Protein AF-A0A8S3INE4-F1 (afdb_monomer_lite)

Sequence (174 aa):
MYYIFLIFRLGAFLFYRILKVGKDSRFDRMRNNPTRLLITWMIQGIWVLITLLPTLYLNQKQVDKPLTKTDYVGWILWLFGFIFETIADKQKMSFKNNLNNKNAFIETGLWKYSRHPNYFGEMCAWFGLYISSSHMLVGYERFFGVLSPIFVTLLISFLSGIPILERQAMKLFA

InterPro domains:
  IPR010721 Probable O-methyltransferase UstE-like [PF06966] (8-171)
  IPR010721 Probable O-methyltransferase UstE-like [PTHR32251] (8-171)

Foldseek 3Di:
DVVVVVCCVVVVVVVVVCVVVVDDPVCVVPVVPVVSVVVVVVVVVVLVCLLCLLVVLLVPDPDDDDFDPLLVQLVVLLVQLVVQLVVVVVQVVVLVVDPVCVLHQDCDDQCVVDVCRNLVSVLSNSSSSLSNRLVVADDVSNVSSVSNSVVSNCCCVPPPNPPVVVVVSVVSRD

Organism: NCBI:txid392030

pLDDT: mean 88.55, std 8.7, range [49.03, 98.44]

Structure (mmCIF, N/CA/C/O backbone):
data_AF-A0A8S3INE4-F1
#
_entry.id   AF-A0A8S3INE4-F1
#
loop_
_atom_site.group_PDB
_atom_site.id
_atom_site.type_symbol
_atom_site.label_atom_id
_atom_site.label_alt_id
_atom_site.label_comp_id
_atom_site.label_asym_id
_atom_site.label_entity_id
_atom_site.label_seq_id
_atom_site.pdbx_PDB_ins_code
_atom_site.Cartn_x
_atom_site.Cartn_y
_atom_site.Cartn_z
_atom_site.occupancy
_atom_site.B_iso_or_equiv
_atom_site.auth_seq_id
_atom_site.auth_comp_id
_atom_site.auth_asym_id
_atom_site.auth_atom_id
_atom_site.pdbx_PDB_model_num
ATOM 1 N N . MET A 1 1 ? -6.819 14.619 -15.523 1.00 49.03 1 MET A N 1
ATOM 2 C CA . MET A 1 1 ? -8.214 14.927 -15.119 1.00 49.03 1 MET A CA 1
ATOM 3 C C . MET A 1 1 ? -8.733 14.015 -13.998 1.00 49.03 1 MET A C 1
ATOM 5 O O . MET A 1 1 ? -9.211 14.537 -13.002 1.00 49.03 1 MET A O 1
ATOM 9 N N . TYR A 1 2 ? -8.569 12.687 -14.082 1.00 50.28 2 TYR A N 1
ATOM 10 C CA . TYR A 1 2 ? -9.020 11.726 -13.050 1.00 50.28 2 TYR A CA 1
ATOM 11 C C . TYR A 1 2 ? -8.434 11.962 -11.641 1.00 50.28 2 TYR A C 1
ATOM 13 O O . TYR A 1 2 ? -9.161 11.964 -10.650 1.00 50.28 2 TYR A O 1
ATOM 21 N N . TYR A 1 3 ? -7.133 12.255 -11.548 1.00 57.34 3 TYR A N 1
ATOM 22 C CA . TYR A 1 3 ? -6.467 12.520 -10.267 1.00 57.34 3 TYR A CA 1
ATOM 23 C C . TYR A 1 3 ? -7.033 13.737 -9.523 1.00 57.34 3 TYR A C 1
ATOM 25 O O . TYR A 1 3 ? -7.154 13.705 -8.303 1.00 57.34 3 TYR A O 1
ATOM 33 N N . ILE A 1 4 ? -7.448 14.780 -10.248 1.00 72.50 4 ILE A N 1
ATOM 34 C CA . ILE A 1 4 ? -8.008 16.006 -9.659 1.00 72.50 4 ILE A CA 1
ATOM 35 C C . ILE A 1 4 ? -9.347 15.703 -8.986 1.00 72.50 4 ILE A C 1
ATOM 37 O O . ILE A 1 4 ? -9.581 16.122 -7.856 1.00 72.50 4 ILE A O 1
ATOM 41 N N . PHE A 1 5 ? -10.196 14.912 -9.645 1.00 74.00 5 PHE A N 1
ATOM 42 C CA . PHE A 1 5 ? -11.468 14.479 -9.074 1.00 74.00 5 PHE A CA 1
ATOM 43 C C . PHE A 1 5 ? -11.268 13.621 -7.817 1.00 74.00 5 PHE A C 1
ATOM 45 O O . PHE A 1 5 ? -11.939 13.840 -6.807 1.00 74.00 5 PHE A O 1
ATOM 52 N N . LEU A 1 6 ? -10.314 12.682 -7.841 1.00 69.25 6 LEU A N 1
ATOM 53 C CA . LEU A 1 6 ? -10.033 11.809 -6.700 1.00 69.25 6 LEU A CA 1
ATOM 54 C C . LEU A 1 6 ? -9.529 12.601 -5.480 1.00 69.25 6 LEU A C 1
ATOM 56 O O . LEU A 1 6 ? -10.005 12.380 -4.363 1.00 69.25 6 LEU A O 1
ATOM 60 N N . ILE A 1 7 ? -8.612 13.549 -5.713 1.00 82.81 7 ILE A N 1
ATOM 61 C CA . ILE A 1 7 ? -8.071 14.452 -4.689 1.00 82.81 7 ILE A CA 1
ATOM 62 C C . ILE A 1 7 ? -9.186 15.325 -4.118 1.00 82.81 7 ILE A C 1
ATOM 64 O O . ILE A 1 7 ? -9.325 15.415 -2.900 1.00 82.81 7 ILE A O 1
ATOM 68 N N . PHE A 1 8 ? -10.014 15.922 -4.978 1.00 86.94 8 PHE A N 1
ATOM 69 C CA . PHE A 1 8 ? -11.092 16.802 -4.538 1.00 86.94 8 PHE A CA 1
ATOM 70 C C . PHE A 1 8 ? -12.138 16.048 -3.714 1.00 86.94 8 PHE A C 1
ATOM 72 O O . PHE A 1 8 ? -12.506 16.492 -2.629 1.00 86.94 8 PHE A O 1
ATOM 79 N N . ARG A 1 9 ? -12.561 14.862 -4.169 1.00 87.38 9 ARG A N 1
ATOM 80 C CA . ARG A 1 9 ? -13.509 14.005 -3.443 1.00 87.38 9 ARG A CA 1
ATOM 81 C C . ARG A 1 9 ? -12.981 13.627 -2.058 1.00 87.38 9 ARG A C 1
ATOM 83 O O . ARG A 1 9 ? -13.709 13.739 -1.072 1.00 87.38 9 ARG A O 1
ATOM 90 N N . LEU A 1 10 ? -11.729 13.165 -1.976 1.00 76.44 10 LEU A N 1
ATOM 91 C CA . LEU A 1 10 ? -11.130 12.744 -0.709 1.00 76.44 10 LEU A CA 1
ATOM 92 C C . LEU A 1 10 ? -10.900 13.941 0.225 1.00 76.44 10 LEU A C 1
ATOM 94 O O . LEU A 1 10 ? -11.233 13.863 1.407 1.00 76.44 10 LEU A O 1
ATOM 98 N N . GLY A 1 11 ? -10.394 15.054 -0.308 1.00 84.31 11 GLY A N 1
ATOM 99 C CA . GLY A 1 11 ? -10.176 16.294 0.435 1.00 84.31 11 GLY A CA 1
ATOM 100 C C . GLY A 1 11 ? -11.474 16.861 1.008 1.00 84.31 11 GLY A C 1
ATOM 101 O O . GLY A 1 11 ? -11.546 17.124 2.208 1.00 84.31 11 GLY A O 1
ATOM 102 N N . ALA A 1 12 ? -12.527 16.958 0.191 1.00 87.00 12 ALA A N 1
ATOM 103 C CA . ALA A 1 12 ? -13.842 17.430 0.622 1.00 87.00 12 ALA A CA 1
ATOM 104 C C . ALA A 1 12 ? -14.449 16.531 1.711 1.00 87.00 12 ALA A C 1
ATOM 106 O O . ALA A 1 12 ? -14.974 17.031 2.706 1.00 87.00 12 ALA A O 1
ATOM 107 N N . PHE A 1 13 ? -14.328 15.205 1.575 1.00 80.06 13 PHE A N 1
ATOM 108 C CA . PHE A 1 13 ? -14.804 14.260 2.588 1.00 80.06 13 PHE A CA 1
ATOM 109 C C . PHE A 1 13 ? -14.058 14.398 3.923 1.00 80.06 13 PHE A C 1
ATOM 111 O O . PHE A 1 13 ? -14.685 14.443 4.985 1.00 80.06 13 PHE A O 1
ATOM 118 N N . LEU A 1 14 ? -12.724 14.482 3.890 1.00 80.31 14 LEU A N 1
ATOM 119 C CA . LEU A 1 14 ? -11.912 14.649 5.099 1.00 80.31 14 LEU A CA 1
ATOM 120 C C . LEU A 1 14 ? -12.210 15.980 5.791 1.00 80.31 14 LEU A C 1
ATOM 122 O O . LEU A 1 14 ? -12.339 16.012 7.017 1.00 80.31 14 LEU A O 1
ATOM 126 N N . PHE A 1 15 ? -12.383 17.046 5.010 1.00 85.00 15 PHE A N 1
ATOM 127 C CA . PHE A 1 15 ? -12.766 18.358 5.513 1.00 85.00 15 PHE A CA 1
ATOM 128 C C . PHE A 1 15 ? -14.151 18.333 6.172 1.00 85.00 15 PHE A C 1
ATOM 130 O O . PHE A 1 15 ? -14.287 18.724 7.331 1.00 85.00 15 PHE A O 1
ATOM 137 N N . TYR A 1 16 ? -15.158 17.768 5.498 1.00 85.62 16 TYR A N 1
ATOM 138 C CA . TYR A 1 16 ? -16.501 17.587 6.058 1.00 85.62 16 TYR A CA 1
ATOM 139 C C . TYR A 1 16 ? -16.480 16.804 7.380 1.00 85.62 16 TYR A C 1
ATOM 141 O O . TYR A 1 16 ? -17.125 17.187 8.357 1.00 85.62 16 TYR A O 1
ATOM 149 N N . ARG A 1 17 ? -15.695 15.722 7.450 1.00 81.50 17 ARG A N 1
ATOM 150 C CA . ARG A 1 17 ? -15.552 14.922 8.672 1.00 81.50 17 ARG A CA 1
ATOM 151 C C . ARG A 1 17 ? -14.942 15.730 9.815 1.00 81.50 17 ARG A C 1
ATOM 153 O O . ARG A 1 17 ? -15.389 15.583 10.948 1.00 81.50 17 ARG A O 1
ATOM 160 N N . ILE A 1 18 ? -13.945 16.568 9.539 1.00 83.62 18 ILE A N 1
ATOM 161 C CA . ILE A 1 18 ? -13.332 17.442 10.548 1.00 83.62 18 ILE A CA 1
ATOM 162 C C . ILE A 1 18 ? -14.348 18.460 11.069 1.00 83.62 18 ILE A C 1
ATOM 164 O O . ILE A 1 18 ? -14.424 18.648 12.280 1.00 83.62 18 ILE A O 1
ATOM 168 N N . LEU A 1 19 ? -15.185 19.032 10.197 1.00 84.81 19 LEU A N 1
ATOM 169 C CA . LEU A 1 19 ? -16.268 19.926 10.620 1.00 84.81 19 LEU A CA 1
ATOM 170 C C . LEU A 1 19 ? -17.291 19.221 11.528 1.00 84.81 19 LEU A C 1
ATOM 172 O O . LEU A 1 19 ? -17.757 19.815 12.493 1.00 84.81 19 LEU A O 1
ATOM 176 N N . LYS A 1 20 ? -17.618 17.949 11.259 1.00 82.38 20 LYS A N 1
ATOM 177 C CA . LYS A 1 20 ? -18.572 17.163 12.066 1.00 82.38 20 LYS A CA 1
ATOM 178 C C . LYS A 1 20 ? -18.004 16.633 13.385 1.00 82.38 20 LYS A C 1
ATOM 180 O O . LYS A 1 20 ? -18.713 16.613 14.383 1.00 82.38 20 LYS A O 1
ATOM 185 N N . VAL A 1 21 ? -16.772 16.127 13.376 1.00 77.19 21 VAL A N 1
ATOM 186 C CA . VAL A 1 21 ? -16.143 15.452 14.531 1.00 77.19 21 VAL A CA 1
ATOM 187 C C . VAL A 1 21 ? -15.372 16.451 15.407 1.00 77.19 21 VAL A C 1
ATOM 189 O O . VAL A 1 21 ? -15.075 16.168 16.565 1.00 77.19 21 VAL A O 1
ATOM 192 N N . GLY A 1 22 ? -15.051 17.634 14.876 1.00 75.25 22 GLY A N 1
ATOM 193 C CA . GLY A 1 22 ? -14.403 18.746 15.578 1.00 75.25 22 GLY A CA 1
ATOM 194 C C . GLY A 1 22 ? -12.900 18.567 15.806 1.00 75.25 22 GLY A C 1
ATOM 195 O O . GLY A 1 22 ? -12.141 19.534 15.729 1.00 75.25 22 GLY A O 1
ATOM 196 N N . LYS A 1 23 ? -12.435 17.337 16.054 1.00 71.94 23 LYS A N 1
ATOM 197 C CA . LYS A 1 23 ? -11.009 17.028 16.218 1.00 71.94 23 LYS A CA 1
ATOM 198 C C . LYS A 1 23 ? -10.630 15.645 15.705 1.00 71.94 23 LYS A C 1
ATOM 200 O O . LYS A 1 23 ? -11.432 14.717 15.701 1.00 71.94 23 LYS A O 1
ATOM 205 N N . ASP A 1 24 ? -9.366 15.502 15.324 1.00 71.25 24 ASP A N 1
ATOM 206 C CA . ASP A 1 24 ? -8.748 14.209 15.053 1.00 71.25 24 ASP A CA 1
ATOM 207 C C . ASP A 1 24 ? -7.829 13.856 16.227 1.00 71.25 24 ASP A C 1
ATOM 209 O O . ASP A 1 24 ? -6.774 14.465 16.417 1.00 71.25 24 ASP A O 1
ATOM 213 N N . SER A 1 25 ? -8.248 12.869 17.023 1.00 73.12 25 SER A N 1
ATOM 214 C CA . SER A 1 25 ? -7.577 12.471 18.266 1.00 73.12 25 SER A CA 1
ATOM 215 C C . SER A 1 25 ? -6.125 12.024 18.071 1.00 73.12 25 SER A C 1
ATOM 217 O O . SER A 1 25 ? -5.345 12.023 19.024 1.00 73.12 25 SER A O 1
ATOM 219 N N . ARG A 1 26 ? -5.720 11.692 16.838 1.00 72.62 26 ARG A N 1
ATOM 220 C CA . ARG A 1 26 ? -4.3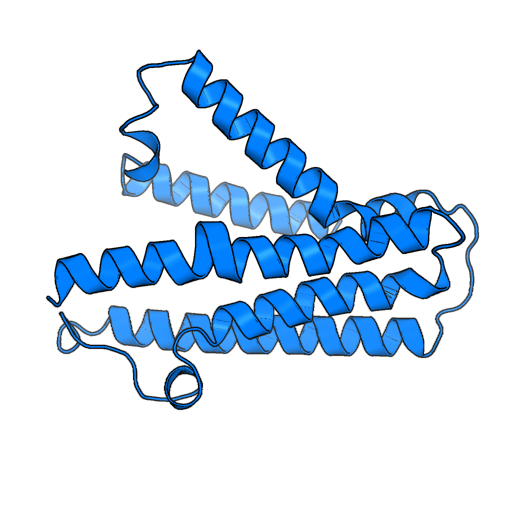31 11.354 16.493 1.00 72.62 26 ARG A CA 1
ATOM 221 C C . ARG A 1 26 ? -3.390 12.550 16.646 1.00 72.62 26 ARG A C 1
ATOM 223 O O . ARG A 1 26 ? -2.221 12.362 16.975 1.00 72.62 26 ARG A O 1
ATOM 230 N N . PHE A 1 27 ? -3.896 13.768 16.450 1.00 75.81 27 PHE A N 1
ATOM 231 C CA . PHE A 1 27 ? -3.112 15.001 16.545 1.00 75.81 27 PHE A CA 1
ATOM 232 C C . PHE A 1 27 ? -3.184 15.665 17.924 1.00 75.81 27 PHE A C 1
ATOM 234 O O . PHE A 1 27 ? -2.396 16.574 18.180 1.00 75.81 27 PHE A O 1
ATOM 241 N N . ASP A 1 28 ? -4.041 15.190 18.838 1.00 77.31 28 ASP A N 1
ATOM 242 C CA . ASP A 1 28 ? -4.228 15.789 20.172 1.00 77.31 28 ASP A CA 1
ATOM 243 C C . ASP A 1 28 ? -2.900 15.920 20.949 1.00 77.31 28 ASP A C 1
ATOM 245 O O . ASP A 1 28 ? -2.688 16.896 21.660 1.00 77.31 28 ASP A O 1
ATOM 249 N N . ARG A 1 29 ? -1.953 14.988 20.757 1.00 73.62 29 ARG A N 1
ATOM 250 C CA . ARG A 1 29 ? -0.631 15.004 21.422 1.00 73.62 29 ARG A CA 1
ATOM 251 C C . ARG A 1 29 ? 0.432 15.862 20.726 1.00 73.62 29 ARG A C 1
ATOM 253 O O . ARG A 1 29 ? 1.518 16.039 21.273 1.00 73.62 29 ARG A O 1
ATOM 260 N N . MET A 1 30 ? 0.171 16.328 19.505 1.00 78.12 30 MET A N 1
ATOM 261 C CA . MET A 1 30 ? 1.153 17.026 18.658 1.00 78.12 30 MET A CA 1
ATOM 262 C C . MET A 1 30 ? 0.728 18.454 18.307 1.00 78.12 30 MET A C 1
ATOM 264 O O . MET A 1 30 ? 1.565 19.245 17.891 1.00 78.12 30 MET A O 1
ATOM 268 N N . ARG A 1 31 ? -0.549 18.803 18.513 1.00 74.56 31 ARG A N 1
ATOM 269 C CA . ARG A 1 31 ? -1.141 20.088 18.119 1.00 74.56 31 ARG A CA 1
ATOM 270 C C . ARG A 1 31 ? -0.456 21.304 18.739 1.00 74.56 31 ARG A C 1
ATOM 272 O O . ARG A 1 31 ? -0.296 22.313 18.066 1.00 74.56 31 ARG A O 1
ATOM 279 N N . ASN A 1 32 ? -0.032 21.191 19.996 1.00 82.69 32 ASN A N 1
ATOM 280 C CA . ASN A 1 32 ? 0.573 22.301 20.737 1.00 82.69 32 ASN A CA 1
ATOM 281 C C . ASN A 1 32 ? 2.069 22.477 20.438 1.00 82.69 32 ASN A C 1
ATOM 283 O O . ASN A 1 32 ? 2.690 23.391 20.969 1.00 82.69 32 ASN A O 1
ATOM 287 N N . ASN A 1 33 ? 2.664 21.599 19.623 1.00 85.69 33 ASN A N 1
ATOM 288 C CA . ASN A 1 33 ? 4.077 21.662 19.283 1.00 85.69 33 ASN A CA 1
ATOM 289 C C . ASN A 1 33 ? 4.250 21.755 17.753 1.00 85.69 33 ASN A C 1
ATOM 291 O O . ASN A 1 33 ? 4.192 20.726 17.067 1.00 85.69 33 ASN A O 1
ATOM 295 N N . PRO A 1 34 ? 4.483 22.964 17.205 1.00 86.44 34 PRO A N 1
ATOM 296 C CA . PRO A 1 34 ? 4.563 23.171 15.762 1.00 86.44 34 PRO A CA 1
ATOM 297 C C . PRO A 1 34 ? 5.724 22.405 15.118 1.00 86.44 34 PRO A C 1
ATOM 299 O O . PRO A 1 34 ? 5.581 21.944 13.988 1.00 86.44 34 PRO A O 1
ATOM 302 N N . THR A 1 35 ? 6.841 22.190 15.824 1.00 87.50 35 THR A N 1
ATOM 303 C CA . THR A 1 35 ? 7.978 21.436 15.270 1.00 87.50 35 THR A CA 1
ATOM 304 C C . THR A 1 35 ? 7.641 19.956 15.135 1.00 87.50 35 THR A C 1
ATOM 306 O O . THR A 1 35 ? 7.885 19.359 14.091 1.00 87.50 35 THR A O 1
ATOM 309 N N . ARG A 1 36 ? 6.991 19.363 16.143 1.00 85.31 36 ARG A N 1
ATOM 310 C CA . ARG A 1 36 ? 6.537 17.964 16.086 1.00 85.31 36 ARG A CA 1
ATOM 311 C C . ARG A 1 36 ? 5.491 17.748 14.995 1.00 85.31 36 ARG A C 1
ATOM 313 O O . ARG A 1 36 ? 5.513 16.721 14.313 1.00 85.31 36 ARG A O 1
ATOM 320 N N . LEU A 1 37 ? 4.593 18.717 14.824 1.00 87.25 37 LEU A N 1
ATOM 321 C CA . LEU A 1 37 ? 3.620 18.710 13.740 1.00 87.25 37 LEU A CA 1
ATOM 322 C C . LEU A 1 37 ? 4.335 18.742 12.382 1.00 87.25 37 LEU A C 1
ATOM 324 O O . LEU A 1 37 ? 4.087 17.872 11.552 1.00 87.25 37 LEU A O 1
ATOM 328 N N . LEU A 1 38 ? 5.269 19.678 12.189 1.00 88.62 38 LEU A N 1
ATOM 329 C CA . LEU A 1 38 ? 6.043 19.812 10.955 1.00 88.62 38 LEU A CA 1
ATOM 330 C C . LEU A 1 38 ? 6.836 18.540 10.630 1.00 88.62 38 LEU A C 1
ATOM 332 O O . LEU A 1 38 ? 6.735 18.039 9.516 1.00 88.62 38 LEU A O 1
ATOM 336 N N . ILE A 1 39 ? 7.544 17.958 11.602 1.00 89.12 39 ILE A N 1
ATOM 337 C CA . ILE A 1 39 ? 8.285 16.698 11.417 1.00 89.12 39 ILE A CA 1
ATOM 338 C C . ILE A 1 39 ? 7.346 15.575 10.960 1.00 89.12 39 ILE A C 1
ATOM 340 O O . ILE A 1 39 ? 7.674 14.833 10.038 1.00 89.12 39 ILE A O 1
ATOM 344 N N . THR A 1 40 ? 6.157 15.469 11.560 1.00 87.25 40 THR A N 1
ATOM 345 C CA . THR A 1 40 ? 5.167 14.449 11.180 1.00 87.25 40 THR A CA 1
ATOM 346 C C . THR A 1 40 ? 4.744 14.607 9.720 1.00 87.25 40 THR A C 1
ATOM 348 O O . THR A 1 40 ? 4.707 13.623 8.984 1.00 87.25 40 THR A O 1
ATOM 351 N N . TRP A 1 41 ? 4.473 15.836 9.278 1.00 86.62 41 TRP A N 1
ATOM 352 C CA . TRP A 1 41 ? 4.119 16.115 7.885 1.00 86.62 41 TRP A CA 1
ATOM 353 C C . TRP A 1 41 ? 5.276 15.871 6.920 1.00 86.62 41 TRP A C 1
ATOM 355 O O . TRP A 1 41 ? 5.047 15.317 5.850 1.00 86.62 41 TRP A O 1
ATOM 365 N N . MET A 1 42 ? 6.511 16.204 7.302 1.00 92.12 42 MET A N 1
ATOM 366 C CA . MET A 1 42 ? 7.693 15.913 6.484 1.00 92.12 42 MET A CA 1
ATOM 367 C C . MET A 1 42 ? 7.886 14.404 6.300 1.00 92.12 42 MET A C 1
ATOM 369 O O . MET A 1 42 ?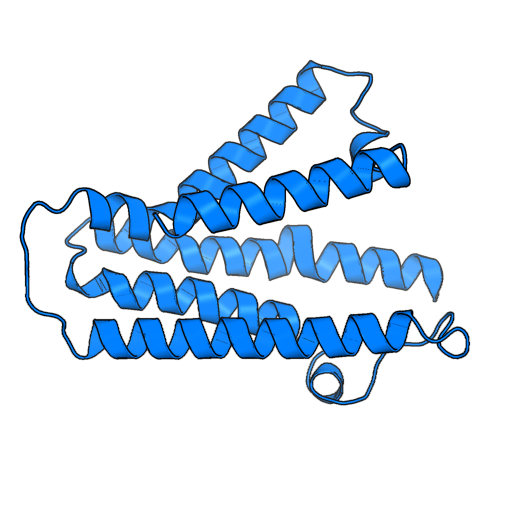 8.118 13.950 5.183 1.00 92.12 42 MET A O 1
ATOM 373 N N . ILE A 1 43 ? 7.703 13.610 7.360 1.00 90.12 43 ILE A N 1
ATOM 374 C CA . ILE A 1 43 ? 7.750 12.142 7.278 1.00 90.12 43 ILE A CA 1
ATOM 375 C C . ILE A 1 43 ? 6.646 11.609 6.354 1.00 90.12 43 ILE A C 1
ATOM 377 O O . ILE A 1 43 ? 6.911 10.745 5.521 1.00 90.12 43 ILE A O 1
ATOM 381 N N . GLN A 1 44 ? 5.421 12.133 6.462 1.00 88.38 44 GLN A N 1
ATOM 382 C CA . GLN A 1 44 ? 4.318 11.764 5.564 1.00 88.38 44 GLN A CA 1
ATOM 383 C C . GLN A 1 44 ? 4.601 12.168 4.107 1.00 88.38 44 GLN A C 1
ATOM 385 O O . GLN A 1 44 ? 4.300 11.409 3.192 1.00 88.38 44 GLN A O 1
ATOM 390 N N . GLY A 1 45 ? 5.230 13.322 3.875 1.00 90.81 45 GLY A N 1
ATOM 391 C CA . GLY A 1 45 ? 5.654 13.755 2.544 1.00 90.81 45 GLY A CA 1
ATOM 392 C C . GLY A 1 45 ? 6.695 12.818 1.930 1.00 90.81 45 GLY A C 1
ATOM 393 O O . GLY A 1 45 ? 6.547 12.406 0.781 1.00 90.81 45 GLY A O 1
ATOM 394 N N . ILE A 1 46 ? 7.704 12.417 2.712 1.00 91.19 46 ILE A N 1
ATOM 395 C CA . ILE A 1 46 ? 8.721 11.441 2.289 1.00 91.19 46 ILE A CA 1
ATOM 396 C C . ILE A 1 46 ? 8.077 10.085 1.988 1.00 91.19 46 ILE A C 1
ATOM 398 O O . ILE A 1 46 ? 8.392 9.475 0.969 1.00 91.19 46 ILE A O 1
ATOM 402 N N . TRP A 1 47 ? 7.145 9.631 2.831 1.00 90.81 47 TRP A N 1
ATOM 403 C CA . TRP A 1 47 ? 6.378 8.412 2.575 1.00 90.81 47 TRP A CA 1
ATOM 404 C C . TRP A 1 47 ? 5.699 8.491 1.209 1.00 90.81 47 TRP A C 1
ATOM 406 O O . TRP A 1 47 ? 5.925 7.625 0.364 1.00 90.81 47 TRP A O 1
ATOM 416 N N . VAL A 1 48 ? 4.885 9.525 0.979 1.00 90.56 48 VAL A N 1
ATOM 417 C CA . VAL A 1 48 ? 4.140 9.687 -0.276 1.00 90.56 48 VAL A CA 1
ATOM 418 C C . VAL A 1 48 ? 5.092 9.711 -1.473 1.00 90.56 48 VAL A C 1
ATOM 420 O O . VAL A 1 48 ? 4.838 9.029 -2.465 1.00 90.56 48 VAL A O 1
ATOM 423 N N . LEU A 1 49 ? 6.226 10.407 -1.360 1.00 91.56 49 LEU A N 1
ATOM 424 C CA . LEU A 1 49 ? 7.247 10.448 -2.405 1.00 91.56 49 LEU A CA 1
ATOM 425 C C . LEU A 1 49 ? 7.756 9.046 -2.767 1.00 91.56 49 LEU A C 1
ATOM 427 O O . LEU A 1 49 ? 7.752 8.696 -3.945 1.00 91.56 49 LEU A O 1
ATOM 431 N N . ILE A 1 50 ? 8.133 8.236 -1.770 1.00 91.94 50 ILE A N 1
ATOM 432 C CA . ILE A 1 50 ? 8.620 6.863 -1.984 1.00 91.94 50 ILE A CA 1
ATOM 433 C C . ILE A 1 50 ? 7.543 6.013 -2.663 1.00 91.94 50 ILE A C 1
ATOM 435 O O . ILE A 1 50 ? 7.826 5.292 -3.618 1.00 91.94 50 ILE A O 1
ATOM 439 N N . THR A 1 51 ? 6.289 6.127 -2.221 1.00 91.75 51 THR A N 1
ATOM 440 C CA . THR A 1 51 ? 5.187 5.348 -2.807 1.00 91.75 51 THR A CA 1
ATOM 441 C C . THR A 1 51 ? 4.872 5.736 -4.251 1.00 91.75 51 THR A C 1
ATOM 443 O O . THR A 1 51 ? 4.469 4.886 -5.044 1.00 91.75 51 THR A O 1
ATOM 446 N N . LEU A 1 52 ? 5.105 6.996 -4.626 1.00 91.75 52 LEU A N 1
ATOM 447 C CA . LEU A 1 52 ? 4.833 7.506 -5.969 1.00 91.75 52 LEU A CA 1
ATOM 448 C C . LEU A 1 52 ? 5.984 7.301 -6.962 1.00 91.75 52 LEU A C 1
ATOM 450 O O . LEU A 1 52 ? 5.774 7.546 -8.149 1.00 91.75 52 LEU A O 1
ATOM 454 N N . LEU A 1 53 ? 7.163 6.839 -6.527 1.00 92.38 53 LEU A N 1
ATOM 455 C CA . LEU A 1 53 ? 8.344 6.645 -7.383 1.00 92.38 53 LEU A CA 1
ATOM 456 C C . LEU A 1 53 ? 8.060 5.978 -8.743 1.00 92.38 53 LEU A C 1
ATOM 458 O O . LEU A 1 53 ? 8.430 6.579 -9.754 1.00 92.38 53 LEU A O 1
ATOM 462 N N . PRO A 1 54 ? 7.396 4.804 -8.834 1.00 91.44 54 PRO A N 1
ATOM 463 C CA . PRO A 1 54 ? 7.141 4.168 -10.131 1.00 91.44 54 PRO A CA 1
ATOM 464 C C . PRO A 1 54 ? 6.324 5.061 -11.076 1.00 91.44 54 PRO A C 1
ATOM 466 O O . PRO A 1 54 ? 6.645 5.176 -12.257 1.00 91.44 54 PRO A O 1
ATOM 469 N N . THR A 1 55 ? 5.320 5.763 -10.549 1.00 90.75 55 THR A N 1
ATOM 470 C CA . THR A 1 55 ? 4.482 6.695 -11.316 1.00 90.75 55 THR A CA 1
ATOM 471 C C . THR A 1 55 ? 5.252 7.9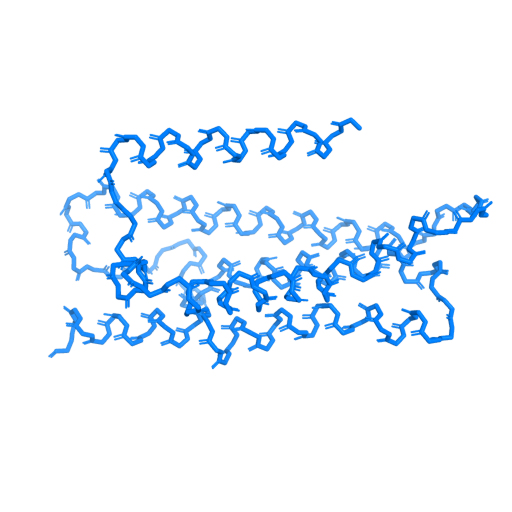47 -11.731 1.00 90.75 55 THR A C 1
ATOM 473 O O . THR A 1 55 ? 5.088 8.432 -12.848 1.00 90.75 55 THR A O 1
ATOM 476 N N . LEU A 1 56 ? 6.107 8.481 -10.853 1.00 91.62 56 LEU A N 1
ATOM 477 C CA . LEU A 1 56 ? 6.929 9.653 -11.155 1.00 91.62 56 LEU A CA 1
ATOM 478 C C . LEU A 1 56 ? 7.926 9.360 -12.277 1.00 91.62 56 LEU A C 1
ATOM 480 O O . LEU A 1 56 ? 8.016 10.147 -13.215 1.00 91.62 56 LEU A O 1
ATOM 484 N N . TYR A 1 57 ? 8.621 8.221 -12.222 1.00 92.75 57 TYR A N 1
ATOM 485 C CA . TYR A 1 57 ? 9.536 7.819 -13.292 1.00 92.75 57 TYR A CA 1
ATOM 486 C C . TYR A 1 57 ? 8.808 7.531 -14.604 1.00 92.75 57 TYR A C 1
ATOM 488 O O . TYR A 1 57 ? 9.304 7.904 -15.666 1.00 92.75 57 TYR A O 1
ATOM 496 N N . LEU A 1 58 ? 7.622 6.916 -14.544 1.00 90.81 58 LEU A N 1
ATOM 497 C CA . LEU A 1 58 ? 6.796 6.695 -15.728 1.00 90.81 58 LEU A CA 1
ATOM 498 C C . LEU A 1 58 ? 6.410 8.022 -16.399 1.00 90.81 58 LEU A C 1
ATOM 500 O O . LEU A 1 58 ? 6.571 8.164 -17.605 1.00 90.81 58 LEU A O 1
ATOM 504 N N . ASN A 1 59 ? 5.976 9.017 -15.620 1.00 90.56 59 ASN A N 1
ATOM 505 C CA . ASN A 1 59 ? 5.566 10.327 -16.138 1.00 90.56 59 ASN A CA 1
ATOM 506 C C . ASN A 1 59 ? 6.721 11.162 -16.717 1.00 90.56 59 ASN A C 1
ATOM 508 O O . ASN A 1 59 ? 6.475 12.137 -17.420 1.00 90.56 59 ASN A O 1
ATOM 512 N N . GLN A 1 60 ? 7.975 10.810 -16.420 1.00 89.94 60 GLN A N 1
ATOM 513 C CA . GLN A 1 60 ? 9.152 11.451 -17.016 1.00 89.94 60 GLN A CA 1
ATOM 514 C C . GLN A 1 60 ? 9.505 10.873 -18.392 1.00 89.94 60 GLN A C 1
ATOM 516 O O . GLN A 1 60 ? 10.344 11.435 -19.099 1.00 89.94 60 GLN A O 1
ATOM 521 N N . LYS A 1 61 ? 8.897 9.750 -18.793 1.00 88.94 61 LYS A N 1
ATOM 522 C CA . LYS A 1 61 ? 9.154 9.149 -20.101 1.00 88.94 61 LYS A CA 1
ATOM 523 C C . LYS A 1 61 ? 8.503 9.986 -21.196 1.00 88.94 61 LYS A C 1
ATOM 525 O O . LYS A 1 61 ? 7.302 10.206 -21.190 1.00 88.94 61 LYS A O 1
ATOM 530 N N . GLN A 1 62 ? 9.314 10.404 -22.165 1.00 84.62 62 GLN A N 1
ATOM 531 C CA . GLN A 1 62 ? 8.862 11.090 -23.383 1.00 84.62 62 GLN A CA 1
ATOM 532 C C . GLN A 1 62 ? 8.693 10.131 -24.573 1.00 84.62 62 GLN A C 1
ATOM 534 O O . GLN A 1 62 ? 8.566 10.564 -25.713 1.00 84.62 62 GLN A O 1
ATOM 539 N N . VAL A 1 63 ? 8.753 8.822 -24.321 1.00 83.06 63 VAL A N 1
ATOM 540 C CA . VAL A 1 63 ? 8.669 7.791 -25.356 1.00 83.06 63 VAL A CA 1
ATOM 541 C C . VAL A 1 63 ? 7.346 7.060 -25.207 1.00 83.06 63 VAL A C 1
ATOM 543 O O . VAL A 1 63 ? 7.153 6.341 -24.227 1.00 83.06 63 VAL A O 1
ATOM 546 N N . ASP A 1 64 ? 6.483 7.184 -26.210 1.00 81.94 64 ASP A N 1
ATOM 547 C CA . ASP A 1 64 ? 5.269 6.381 -26.317 1.00 81.94 64 ASP A CA 1
ATOM 548 C C . ASP A 1 64 ? 5.618 4.996 -26.863 1.00 81.94 64 ASP A C 1
ATOM 550 O O . ASP A 1 64 ? 5.727 4.764 -28.069 1.00 81.94 64 ASP A O 1
ATOM 554 N N . LYS A 1 65 ? 5.838 4.052 -25.947 1.00 86.88 65 LYS A N 1
ATOM 555 C CA . LYS A 1 65 ? 5.931 2.629 -26.281 1.00 86.88 65 LYS A CA 1
ATOM 556 C C . LYS A 1 65 ? 4.540 1.991 -26.206 1.00 86.88 65 LYS A C 1
ATOM 558 O O . LYS A 1 65 ? 3.752 2.361 -25.336 1.00 86.88 65 LYS A O 1
ATOM 563 N N . PRO A 1 66 ? 4.240 1.000 -27.061 1.00 90.69 66 PRO A N 1
ATOM 564 C CA . PRO A 1 66 ? 2.974 0.284 -26.987 1.00 90.69 66 PRO A CA 1
ATOM 565 C C . PRO A 1 66 ? 2.836 -0.459 -25.655 1.00 90.69 66 PRO A C 1
ATOM 567 O O . PRO A 1 66 ? 3.825 -0.928 -25.082 1.00 90.69 66 PRO A O 1
ATOM 570 N N . LEU A 1 67 ? 1.589 -0.605 -25.202 1.00 92.75 67 LEU A N 1
ATOM 571 C CA . LEU A 1 67 ? 1.266 -1.407 -24.028 1.00 92.75 67 LEU A CA 1
ATOM 572 C C . LEU A 1 67 ? 1.664 -2.869 -24.246 1.00 92.75 67 LEU A C 1
ATOM 574 O O . LEU A 1 67 ? 1.436 -3.465 -25.300 1.00 92.75 67 LEU A O 1
ATOM 578 N N . THR A 1 68 ? 2.221 -3.457 -23.202 1.00 94.88 68 THR A N 1
ATOM 579 C CA . THR A 1 68 ? 2.697 -4.833 -23.143 1.00 94.88 68 THR A CA 1
ATOM 580 C C . THR A 1 68 ? 1.836 -5.672 -22.209 1.00 94.88 68 THR A C 1
ATOM 582 O O . THR A 1 68 ? 1.053 -5.164 -21.408 1.00 94.88 68 THR A O 1
ATOM 585 N N . LYS A 1 69 ? 2.009 -6.998 -22.270 1.00 96.00 69 LYS A N 1
ATOM 586 C CA . LYS A 1 69 ? 1.327 -7.940 -21.366 1.00 96.00 69 LYS A CA 1
ATOM 587 C C . LYS A 1 69 ? 1.566 -7.601 -19.890 1.00 96.00 69 LYS A C 1
ATOM 589 O O . LYS A 1 69 ? 0.646 -7.734 -19.091 1.00 96.00 69 LYS A O 1
ATOM 594 N N . THR A 1 70 ? 2.765 -7.135 -19.543 1.00 95.25 70 THR A N 1
ATOM 595 C CA . THR A 1 70 ? 3.123 -6.731 -18.176 1.00 95.25 70 THR A CA 1
ATOM 596 C C . THR A 1 70 ? 2.258 -5.572 -17.688 1.00 95.25 70 THR A C 1
ATOM 598 O O . THR A 1 70 ? 1.804 -5.591 -16.546 1.00 95.25 70 THR A O 1
ATOM 601 N N . ASP A 1 71 ? 1.954 -4.618 -18.571 1.00 94.69 71 ASP A N 1
ATOM 602 C CA . ASP A 1 71 ? 1.130 -3.457 -18.236 1.00 94.69 71 ASP A CA 1
ATOM 603 C C . ASP A 1 71 ? -0.297 -3.897 -17.881 1.00 94.69 71 ASP A C 1
ATOM 605 O O . ASP A 1 71 ? -0.832 -3.515 -16.838 1.00 94.69 71 ASP A O 1
ATOM 609 N N . TYR A 1 72 ? -0.876 -4.795 -18.686 1.00 97.12 72 TYR A N 1
ATOM 610 C CA . TYR A 1 72 ? -2.186 -5.391 -18.407 1.00 97.12 72 TYR A CA 1
ATOM 611 C C . TYR A 1 72 ? -2.198 -6.213 -17.115 1.00 97.12 72 TYR A C 1
ATOM 613 O O . TYR A 1 72 ? -3.125 -6.078 -16.322 1.00 97.12 72 TYR A O 1
ATOM 621 N N . VAL A 1 73 ? -1.171 -7.034 -16.867 1.00 98.00 73 VAL A N 1
ATOM 622 C CA . VAL A 1 73 ? -1.056 -7.818 -15.623 1.00 98.00 73 VAL A CA 1
ATOM 623 C C . VAL A 1 73 ? -1.018 -6.899 -14.402 1.00 98.00 73 VAL A C 1
ATOM 625 O O . VAL A 1 73 ? -1.724 -7.153 -13.427 1.00 98.00 73 VAL A O 1
ATOM 628 N N . GLY A 1 74 ? -0.244 -5.813 -14.465 1.00 97.56 74 GLY A N 1
ATOM 629 C CA . GLY A 1 74 ? -0.164 -4.835 -13.384 1.00 97.56 74 GLY A CA 1
ATOM 630 C C . GLY A 1 74 ? -1.504 -4.154 -13.108 1.00 97.56 74 GLY A C 1
ATOM 631 O O . GLY A 1 74 ? -1.944 -4.108 -11.961 1.00 97.56 74 GLY A O 1
ATOM 632 N N . TRP A 1 75 ? -2.204 -3.706 -14.153 1.00 97.50 75 TRP A N 1
ATOM 633 C CA . TRP A 1 75 ? -3.526 -3.088 -14.009 1.00 97.50 75 TRP A CA 1
ATOM 634 C C . TRP A 1 75 ? -4.601 -4.056 -13.507 1.00 97.50 75 TRP A C 1
ATOM 636 O O . TRP A 1 75 ? -5.429 -3.666 -12.685 1.00 97.50 75 TRP A O 1
ATOM 646 N N . ILE A 1 76 ? -4.579 -5.318 -13.945 1.00 98.38 76 ILE A N 1
ATOM 647 C CA . ILE A 1 76 ? -5.485 -6.359 -13.440 1.00 98.38 76 ILE A CA 1
ATOM 648 C C . ILE A 1 76 ? -5.223 -6.613 -11.955 1.00 98.38 76 ILE A C 1
ATOM 650 O O . ILE A 1 76 ? -6.169 -6.649 -11.168 1.00 98.38 76 ILE A O 1
ATOM 654 N N . LEU A 1 77 ? -3.954 -6.744 -11.555 1.00 98.38 77 LEU A N 1
ATOM 655 C CA . LEU A 1 77 ? -3.587 -6.926 -10.151 1.00 98.38 77 LEU A CA 1
ATOM 656 C C . LEU A 1 77 ? -3.987 -5.712 -9.305 1.00 98.38 77 LEU A C 1
ATOM 658 O O . LEU A 1 77 ? -4.496 -5.879 -8.196 1.00 98.38 77 LEU A O 1
ATOM 662 N N . TRP A 1 78 ? -3.811 -4.502 -9.840 1.00 98.00 78 TRP A N 1
ATOM 663 C CA . TRP A 1 78 ? -4.241 -3.279 -9.174 1.00 98.00 78 TRP A CA 1
ATOM 664 C C . TRP A 1 78 ? -5.752 -3.251 -8.956 1.00 98.00 78 TRP A C 1
ATOM 666 O O . TRP A 1 78 ? -6.213 -3.019 -7.838 1.00 98.00 78 TRP A O 1
ATOM 676 N N . LEU A 1 79 ? -6.525 -3.542 -10.006 1.00 98.25 79 LEU A N 1
ATOM 677 C CA . LEU A 1 79 ? -7.983 -3.565 -9.941 1.00 98.25 79 LEU A CA 1
ATOM 678 C C . LEU A 1 79 ? -8.478 -4.639 -8.968 1.00 98.25 79 LEU A C 1
ATOM 680 O O . LEU A 1 79 ? -9.382 -4.381 -8.175 1.00 98.25 79 LEU A O 1
ATOM 684 N N . PHE A 1 80 ? -7.861 -5.821 -8.991 1.00 98.44 80 PHE A N 1
ATOM 685 C CA . PHE A 1 80 ? -8.126 -6.881 -8.026 1.00 98.44 80 PHE A CA 1
ATOM 686 C C . PHE A 1 80 ? -7.873 -6.407 -6.591 1.00 98.44 80 PHE A C 1
ATOM 688 O O . PHE A 1 80 ? -8.763 -6.536 -5.751 1.00 98.44 80 PHE A O 1
ATOM 695 N N . GLY A 1 81 ? -6.705 -5.815 -6.320 1.00 97.88 81 GLY A N 1
ATOM 696 C CA . GLY A 1 81 ? -6.351 -5.293 -5.000 1.00 97.88 81 GLY A CA 1
ATOM 697 C C . GLY A 1 81 ? -7.349 -4.247 -4.504 1.00 97.88 81 GLY A C 1
ATOM 698 O O . GLY A 1 81 ? -7.886 -4.376 -3.404 1.00 97.88 81 GLY A O 1
ATOM 699 N N . PHE A 1 82 ? -7.691 -3.284 -5.362 1.00 95.81 82 PHE A N 1
ATOM 700 C CA . PHE A 1 82 ? -8.666 -2.235 -5.067 1.00 95.81 82 PHE A CA 1
ATOM 701 C C . PHE A 1 82 ? -10.064 -2.789 -4.749 1.00 95.81 82 PHE A C 1
ATOM 703 O O . PHE A 1 82 ? -10.703 -2.370 -3.779 1.00 95.81 82 PHE A O 1
ATOM 710 N N . ILE A 1 83 ? -10.555 -3.749 -5.541 1.00 97.81 83 ILE A N 1
ATOM 711 C CA . ILE A 1 83 ? -11.852 -4.396 -5.298 1.00 97.81 83 ILE A CA 1
ATOM 712 C C . ILE A 1 83 ? -11.810 -5.193 -3.990 1.00 97.81 83 ILE A C 1
ATOM 714 O O . ILE A 1 83 ? -12.738 -5.093 -3.185 1.00 97.81 83 ILE A O 1
ATOM 718 N N . PHE A 1 84 ? -10.740 -5.955 -3.755 1.00 98.06 84 PHE A N 1
ATOM 719 C CA . PHE A 1 84 ? -10.569 -6.764 -2.550 1.00 98.06 84 PHE A CA 1
ATOM 720 C C . PHE A 1 84 ? -10.578 -5.896 -1.285 1.00 98.06 84 PHE A C 1
ATOM 722 O O . PHE A 1 84 ? -11.328 -6.175 -0.345 1.00 98.06 84 PHE A O 1
ATOM 729 N N . GLU A 1 85 ? -9.808 -4.807 -1.291 1.00 96.62 85 GLU A N 1
ATOM 730 C CA . GLU A 1 85 ? -9.762 -3.815 -0.216 1.00 96.62 85 GLU A CA 1
ATOM 731 C C . GLU A 1 85 ? -11.142 -3.187 0.018 1.00 96.62 85 GLU A C 1
ATOM 733 O O . GLU A 1 85 ? -11.650 -3.195 1.141 1.00 96.62 85 GLU A O 1
ATOM 738 N N . THR A 1 86 ? -11.802 -2.736 -1.053 1.00 94.88 86 THR A N 1
ATOM 739 C CA . THR A 1 86 ? -13.131 -2.109 -0.979 1.00 94.88 86 THR A CA 1
ATOM 740 C C . THR A 1 86 ? -14.174 -3.051 -0.370 1.00 94.88 86 THR A C 1
ATOM 742 O O . THR A 1 86 ? -14.989 -2.634 0.459 1.00 94.88 86 THR A O 1
ATOM 745 N N . ILE A 1 87 ? -14.163 -4.333 -0.750 1.00 97.50 87 ILE A N 1
ATOM 746 C CA . ILE A 1 87 ? -15.068 -5.343 -0.186 1.00 97.50 87 ILE A CA 1
ATOM 747 C C . ILE A 1 87 ? -14.760 -5.565 1.299 1.00 97.50 87 ILE A C 1
ATOM 749 O O . ILE A 1 87 ? -15.689 -5.575 2.114 1.00 97.50 87 ILE A O 1
ATOM 753 N N . ALA A 1 88 ? -13.485 -5.715 1.665 1.00 96.62 88 ALA A N 1
ATOM 754 C CA . ALA A 1 88 ? -13.064 -5.919 3.049 1.00 96.62 88 ALA A CA 1
ATOM 755 C C . ALA A 1 88 ? -13.481 -4.746 3.953 1.00 96.62 88 ALA A C 1
ATOM 757 O O . ALA A 1 88 ? -14.052 -4.963 5.028 1.00 96.62 88 ALA A O 1
ATOM 758 N N . ASP A 1 89 ? -13.269 -3.512 3.503 1.00 94.88 89 ASP A N 1
ATOM 759 C CA . ASP A 1 89 ? -13.644 -2.308 4.241 1.00 94.88 89 ASP A CA 1
ATOM 760 C C . ASP A 1 89 ? -15.163 -2.142 4.342 1.00 94.88 89 ASP A C 1
ATOM 762 O O . ASP A 1 89 ? -15.675 -1.814 5.416 1.00 94.88 89 ASP A O 1
ATOM 766 N N . LYS A 1 90 ? -15.913 -2.449 3.2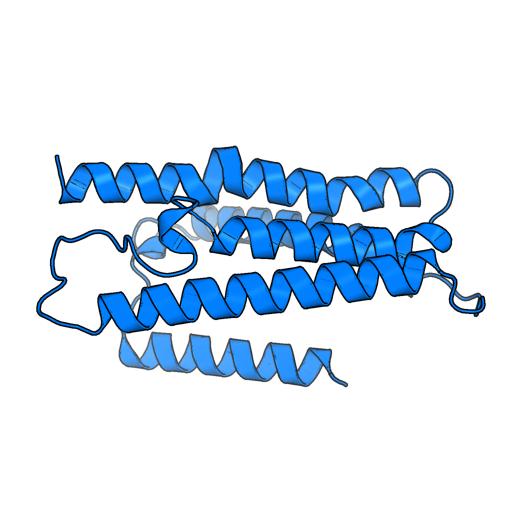74 1.00 94.06 90 LYS A N 1
ATOM 767 C CA . LYS A 1 90 ? -17.384 -2.436 3.307 1.00 94.06 90 LYS A CA 1
ATOM 768 C C . LYS A 1 90 ? -17.934 -3.448 4.315 1.00 94.06 90 LYS A C 1
ATOM 770 O O . LYS A 1 90 ? -18.833 -3.106 5.084 1.00 94.06 90 LYS A O 1
ATOM 775 N N . GLN A 1 91 ? -17.381 -4.663 4.352 1.00 96.06 91 GLN A N 1
ATOM 776 C CA . GLN A 1 91 ? -17.740 -5.685 5.344 1.00 96.06 91 GLN A CA 1
ATOM 777 C C . GLN A 1 91 ? -17.473 -5.185 6.771 1.00 96.06 91 GLN A C 1
ATOM 779 O O . GLN A 1 91 ? -18.361 -5.239 7.622 1.00 96.06 91 GLN A O 1
ATOM 784 N N . LYS A 1 92 ? -16.286 -4.613 7.016 1.00 93.50 92 LYS A N 1
ATOM 785 C CA . LYS A 1 92 ? -15.900 -4.065 8.325 1.00 93.50 92 LYS A CA 1
ATOM 786 C C . LYS A 1 92 ? -16.795 -2.906 8.762 1.00 93.50 92 LYS A C 1
ATOM 788 O O . LYS A 1 92 ? -17.189 -2.835 9.925 1.00 93.50 92 LYS A O 1
ATOM 793 N N . MET A 1 93 ? -17.119 -1.996 7.844 1.00 90.31 93 MET A N 1
ATOM 794 C CA . MET A 1 93 ? -17.998 -0.857 8.107 1.00 90.31 93 MET A CA 1
ATOM 795 C C . MET A 1 93 ? -19.413 -1.323 8.455 1.00 90.31 93 MET A C 1
ATOM 797 O O . MET A 1 93 ? -19.971 -0.882 9.457 1.00 90.31 93 MET A O 1
ATOM 801 N N . SER A 1 94 ? -19.973 -2.252 7.674 1.00 92.38 94 SER A N 1
ATOM 802 C CA . SER A 1 94 ? -21.300 -2.806 7.945 1.00 92.38 94 SER A CA 1
ATOM 803 C C . SER A 1 94 ? -21.356 -3.517 9.297 1.00 92.38 94 SER A C 1
ATOM 805 O O . SER A 1 94 ? -22.332 -3.353 10.024 1.00 92.38 94 SER A O 1
ATOM 807 N N . PHE A 1 95 ? -20.309 -4.265 9.657 1.00 93.50 95 PHE A N 1
ATOM 808 C CA . PHE A 1 95 ? -20.213 -4.926 10.955 1.00 93.50 95 PHE A CA 1
ATOM 809 C C . PHE A 1 95 ? -20.171 -3.924 12.115 1.00 93.50 95 PHE A C 1
ATOM 811 O O . PHE A 1 95 ? -20.910 -4.091 13.082 1.00 93.50 95 PHE A O 1
ATOM 818 N N . LYS A 1 96 ? -19.361 -2.860 12.004 1.00 87.81 96 LYS A N 1
ATOM 819 C CA . LYS A 1 96 ? -19.232 -1.819 13.041 1.00 87.81 96 LYS A CA 1
ATOM 820 C C . LYS A 1 96 ? -20.492 -0.975 13.243 1.00 87.81 96 LYS A C 1
ATOM 822 O O . LYS A 1 96 ? -20.692 -0.459 14.336 1.00 87.81 96 LYS A O 1
ATOM 827 N N . ASN A 1 97 ? -21.316 -0.816 12.209 1.00 88.69 97 ASN A N 1
ATOM 828 C CA . ASN A 1 97 ? -22.552 -0.035 12.296 1.00 88.69 97 ASN A CA 1
ATOM 829 C C . ASN A 1 97 ? -23.682 -0.771 13.037 1.00 88.69 97 ASN A C 1
ATOM 831 O O . ASN A 1 97 ? -24.675 -0.145 13.401 1.00 88.69 97 ASN A O 1
ATOM 835 N N . ASN A 1 98 ? -23.546 -2.077 13.279 1.00 89.56 98 ASN A N 1
ATOM 836 C CA . ASN A 1 98 ? -24.510 -2.840 14.062 1.00 89.56 98 ASN A CA 1
ATOM 837 C C . ASN A 1 98 ? -24.182 -2.737 15.562 1.00 89.56 98 ASN A C 1
ATOM 839 O O . ASN A 1 98 ? -23.126 -3.183 16.011 1.00 89.56 98 ASN A O 1
ATOM 843 N N . LEU A 1 99 ? -25.108 -2.178 16.349 1.00 83.69 99 LEU A N 1
ATOM 844 C CA . LEU A 1 99 ? -24.945 -1.983 17.795 1.00 83.69 99 LEU A CA 1
ATOM 845 C C . LEU A 1 99 ? -24.789 -3.299 18.572 1.00 83.69 99 LEU A C 1
ATOM 847 O O . LEU A 1 99 ? -24.183 -3.285 19.642 1.00 83.69 99 LEU A O 1
ATOM 851 N N . ASN A 1 100 ? -25.274 -4.418 18.028 1.00 86.19 100 ASN A N 1
ATOM 852 C CA . ASN A 1 100 ? -25.133 -5.741 18.643 1.00 86.19 100 ASN A CA 1
ATOM 853 C C . ASN A 1 100 ? -23.703 -6.288 18.541 1.00 86.19 100 ASN A C 1
ATOM 855 O O . ASN A 1 100 ? -23.336 -7.180 19.293 1.00 86.19 100 ASN A O 1
ATOM 859 N N . ASN A 1 101 ? -22.883 -5.729 17.648 1.00 86.88 101 ASN A N 1
ATOM 860 C CA . ASN A 1 101 ? -21.489 -6.126 17.452 1.00 86.88 101 ASN A CA 1
ATOM 861 C C . ASN A 1 101 ? -20.516 -5.282 18.287 1.00 86.88 101 ASN A C 1
ATOM 863 O O . ASN A 1 101 ? -19.303 -5.303 18.053 1.00 86.88 101 ASN A O 1
ATOM 867 N N . LYS A 1 102 ? -21.033 -4.495 19.243 1.00 75.69 102 LYS A N 1
ATOM 868 C CA . LYS A 1 102 ? -20.188 -3.797 20.211 1.00 75.69 102 LYS A CA 1
ATOM 869 C C . LYS A 1 102 ? -19.319 -4.834 20.908 1.00 75.69 102 LYS A C 1
ATOM 871 O O . LYS A 1 102 ? -19.823 -5.807 21.451 1.00 75.69 102 LYS A O 1
ATOM 876 N N . ASN A 1 103 ? -18.017 -4.594 20.882 1.00 80.06 103 ASN A N 1
ATOM 877 C CA . ASN A 1 103 ? -17.016 -5.454 21.494 1.00 80.06 103 ASN A CA 1
ATOM 878 C C . ASN A 1 103 ? -16.865 -6.859 20.863 1.00 80.06 103 ASN A C 1
ATOM 880 O O . ASN A 1 103 ? -16.405 -7.778 21.532 1.00 80.06 103 ASN A O 1
ATOM 884 N N . ALA A 1 104 ? -17.197 -7.028 19.581 1.00 86.12 104 ALA A N 1
ATOM 885 C CA . ALA A 1 104 ? -16.953 -8.271 18.847 1.00 86.12 104 ALA A CA 1
ATOM 886 C C . ALA A 1 104 ? -15.984 -8.069 17.669 1.00 86.12 104 ALA A C 1
ATOM 888 O O . ALA A 1 104 ? -15.824 -6.956 17.155 1.00 86.12 104 ALA A O 1
ATOM 889 N N . PHE A 1 105 ? -15.356 -9.158 17.217 1.00 89.12 105 PHE A N 1
ATOM 890 C CA . PHE A 1 105 ? -14.570 -9.193 15.984 1.00 89.12 105 PHE A CA 1
ATOM 891 C C . PHE A 1 105 ? -15.414 -9.709 14.817 1.00 89.12 105 PHE A C 1
ATOM 893 O O . PHE A 1 105 ? -16.323 -10.517 14.987 1.00 89.12 105 PHE A O 1
ATOM 900 N N . ILE A 1 106 ? -15.122 -9.216 13.614 1.00 93.25 106 ILE A N 1
ATOM 901 C CA . ILE A 1 106 ? -15.761 -9.705 12.395 1.00 93.25 106 ILE A CA 1
ATOM 902 C C . ILE A 1 106 ? -15.104 -11.021 11.971 1.00 93.25 106 ILE A C 1
ATOM 904 O O . ILE A 1 106 ? -13.905 -11.064 11.718 1.00 93.25 106 ILE A O 1
ATOM 908 N N . GLU A 1 107 ? -15.907 -12.072 11.843 1.00 94.00 107 GLU A N 1
ATOM 909 C CA . GLU A 1 107 ? -15.441 -13.425 11.485 1.00 94.00 107 GLU A CA 1
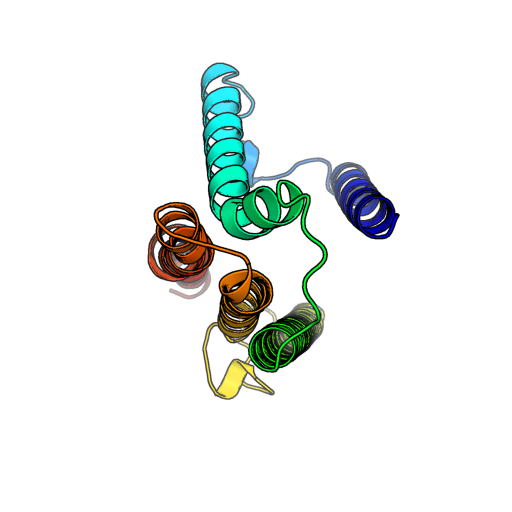ATOM 910 C C . GLU A 1 107 ? -16.117 -13.951 10.207 1.00 94.00 107 GLU A C 1
ATOM 912 O O . GLU A 1 107 ? -16.085 -15.135 9.888 1.00 94.00 107 GLU A O 1
ATOM 917 N N . THR A 1 108 ? -16.751 -13.059 9.443 1.00 93.50 108 THR A N 1
ATOM 918 C CA . THR A 1 108 ? -17.502 -13.387 8.221 1.00 93.50 108 THR A CA 1
ATOM 919 C C . THR A 1 108 ? -16.886 -12.741 6.983 1.00 93.50 108 THR A C 1
ATOM 921 O O . THR A 1 108 ? -16.184 -11.733 7.072 1.00 93.50 108 THR A O 1
ATOM 924 N N . GLY A 1 109 ? -17.202 -13.264 5.797 1.00 95.62 109 GLY A N 1
ATOM 925 C CA . GLY A 1 109 ? -16.716 -12.698 4.536 1.00 95.62 109 GLY A CA 1
ATOM 926 C C . GLY A 1 109 ? -15.213 -12.913 4.356 1.00 95.62 109 GLY A C 1
ATOM 927 O O . GLY A 1 109 ? -14.730 -14.024 4.550 1.00 95.62 109 GLY A O 1
ATOM 928 N N . LEU A 1 110 ? -14.473 -11.866 3.982 1.00 96.06 110 LEU A N 1
ATOM 929 C CA . LEU A 1 110 ? -13.015 -11.930 3.809 1.00 96.06 110 LEU A CA 1
ATOM 930 C C . LEU A 1 110 ? -12.275 -12.025 5.151 1.00 96.06 110 LEU A C 1
ATOM 932 O O . LEU A 1 110 ? -11.189 -12.597 5.225 1.00 96.06 110 LEU A O 1
ATOM 936 N N . TRP A 1 111 ? -12.887 -11.518 6.222 1.00 96.38 111 TRP A N 1
ATOM 937 C CA . TRP A 1 111 ? -12.301 -11.465 7.563 1.00 96.38 111 TRP A CA 1
ATOM 938 C C . TRP A 1 111 ? -12.214 -12.828 8.255 1.00 96.38 111 TRP A C 1
ATOM 940 O O . TRP A 1 111 ? -11.480 -12.979 9.223 1.00 96.38 111 TRP A O 1
ATOM 950 N N . LYS A 1 112 ? -12.895 -13.850 7.722 1.00 95.75 112 LYS A N 1
ATOM 951 C CA . LYS A 1 112 ? -12.746 -15.234 8.196 1.00 95.75 112 LYS A CA 1
ATOM 952 C C . LYS A 1 112 ? -11.419 -15.877 7.776 1.00 95.75 112 LYS A C 1
ATOM 954 O O . LYS A 1 112 ? -10.994 -16.853 8.378 1.00 95.75 112 LYS A O 1
ATOM 959 N N . TYR A 1 113 ? -10.789 -15.362 6.715 1.00 94.62 113 TYR A N 1
ATOM 960 C CA . TYR A 1 113 ? -9.543 -15.909 6.164 1.00 94.62 113 TYR A CA 1
ATOM 961 C C . TYR A 1 113 ? -8.299 -15.174 6.670 1.00 94.62 113 TYR A C 1
ATOM 963 O O . TYR A 1 113 ? -7.210 -15.737 6.687 1.00 94.62 113 TYR A O 1
ATOM 971 N N . SER A 1 114 ? -8.441 -13.905 7.051 1.00 93.75 114 SER A N 1
ATOM 972 C CA . SER A 1 114 ? -7.346 -13.072 7.540 1.00 93.75 114 SER A CA 1
ATOM 973 C C . SER A 1 114 ? -7.876 -12.041 8.526 1.00 93.75 114 SER A C 1
ATOM 975 O O . SER A 1 114 ? -8.968 -11.509 8.339 1.00 93.75 114 SER A O 1
ATOM 977 N N . ARG A 1 115 ? -7.066 -11.696 9.535 1.00 92.06 115 ARG A N 1
ATOM 978 C CA . ARG A 1 115 ? -7.365 -10.598 10.470 1.00 92.06 115 ARG A CA 1
ATOM 979 C C . ARG A 1 115 ? -7.298 -9.222 9.811 1.00 92.06 115 ARG A C 1
ATOM 981 O O . ARG A 1 115 ? -7.847 -8.271 10.354 1.00 92.06 115 ARG A O 1
ATOM 988 N N . HIS A 1 116 ? -6.619 -9.105 8.668 1.00 93.12 116 HIS A N 1
ATOM 989 C CA . HIS A 1 116 ? -6.425 -7.841 7.956 1.00 93.12 116 HIS A CA 1
ATOM 990 C C . HIS A 1 116 ? -6.512 -8.026 6.428 1.00 93.12 116 HIS A C 1
ATOM 992 O O . HIS A 1 116 ? -5.531 -7.804 5.717 1.00 93.12 116 HIS A O 1
ATOM 998 N N . PRO A 1 117 ? -7.671 -8.448 5.888 1.00 95.81 117 PRO A N 1
ATOM 999 C CA . PRO A 1 117 ? -7.818 -8.709 4.459 1.00 95.81 117 PRO A CA 1
ATOM 1000 C C . PRO A 1 117 ? -7.730 -7.422 3.625 1.00 95.81 117 PRO A C 1
ATOM 1002 O O . PRO A 1 117 ? -7.253 -7.450 2.497 1.00 95.81 117 PRO A O 1
ATOM 1005 N N . ASN A 1 118 ? -8.127 -6.276 4.180 1.00 95.75 118 ASN A N 1
ATOM 1006 C CA . ASN A 1 118 ? -8.024 -4.991 3.490 1.00 95.75 118 ASN A CA 1
ATOM 1007 C C . ASN A 1 118 ? -6.566 -4.625 3.149 1.00 95.75 118 ASN A C 1
ATOM 1009 O O . ASN A 1 118 ? -6.289 -4.217 2.027 1.00 95.75 118 ASN A O 1
ATOM 1013 N N . TYR A 1 119 ? -5.623 -4.885 4.058 1.00 94.94 119 TYR A N 1
ATOM 1014 C CA . TYR A 1 119 ? -4.196 -4.650 3.817 1.00 94.94 119 TYR A CA 1
ATOM 1015 C C . TYR A 1 119 ? -3.599 -5.531 2.724 1.00 94.94 119 TYR A C 1
ATOM 1017 O O . TYR A 1 119 ? -2.690 -5.096 2.024 1.00 94.94 119 TYR A O 1
ATOM 1025 N N . PHE A 1 120 ? -4.115 -6.745 2.537 1.00 96.00 120 PHE A N 1
ATOM 1026 C CA . PHE A 1 120 ? -3.714 -7.572 1.402 1.00 96.00 120 PHE A CA 1
ATOM 1027 C C . PHE A 1 120 ? -4.122 -6.923 0.071 1.00 96.00 120 PHE A C 1
ATOM 1029 O O . PHE A 1 120 ? -3.305 -6.839 -0.843 1.00 96.00 120 PHE A O 1
ATOM 1036 N N . GLY A 1 121 ? -5.354 -6.407 -0.013 1.00 96.19 121 GLY A N 1
ATOM 1037 C CA . GLY A 1 121 ? -5.821 -5.659 -1.183 1.00 96.19 121 GLY A CA 1
ATOM 1038 C C . GLY A 1 121 ? -4.952 -4.433 -1.476 1.00 96.19 121 GLY A C 1
ATOM 1039 O O . GLY A 1 121 ? -4.512 -4.252 -2.612 1.00 96.19 121 GLY A O 1
ATOM 1040 N N . GLU A 1 122 ? -4.610 -3.669 -0.437 1.00 95.50 122 GLU A N 1
ATOM 1041 C CA . GLU A 1 122 ? -3.721 -2.508 -0.543 1.00 95.50 122 GLU A CA 1
ATOM 1042 C C . GLU A 1 122 ? -2.326 -2.904 -1.068 1.00 95.50 122 GLU A C 1
ATOM 1044 O O . GLU A 1 122 ? -1.823 -2.303 -2.017 1.00 95.50 122 GLU A O 1
ATOM 1049 N N . MET A 1 123 ? -1.713 -3.967 -0.529 1.00 96.31 123 MET A N 1
ATOM 1050 C CA . MET A 1 123 ? -0.427 -4.482 -1.022 1.00 96.31 123 MET A CA 1
ATOM 1051 C C . MET A 1 123 ? -0.510 -4.891 -2.500 1.00 96.31 123 MET A C 1
ATOM 1053 O O . MET A 1 123 ? 0.333 -4.474 -3.296 1.00 96.31 123 MET A O 1
ATOM 1057 N N . CYS A 1 124 ? -1.539 -5.652 -2.896 1.00 97.69 124 CYS A N 1
ATOM 1058 C CA . CYS A 1 124 ? -1.766 -6.020 -4.296 1.00 97.69 124 CYS A CA 1
ATOM 1059 C C . CYS A 1 124 ? -1.883 -4.788 -5.200 1.00 97.69 124 CYS A C 1
ATOM 1061 O O . CYS A 1 124 ? -1.310 -4.783 -6.289 1.00 97.69 124 CYS A O 1
ATOM 1063 N N . ALA A 1 125 ? -2.564 -3.734 -4.745 1.00 96.50 125 ALA A N 1
ATOM 1064 C CA . ALA A 1 125 ? -2.685 -2.495 -5.498 1.00 96.50 125 ALA A CA 1
ATOM 1065 C C . ALA A 1 125 ? -1.310 -1.856 -5.756 1.00 96.50 125 ALA A C 1
ATOM 1067 O O . ALA A 1 125 ? -0.960 -1.564 -6.902 1.00 96.50 125 ALA A O 1
ATOM 1068 N N . TRP A 1 126 ? -0.476 -1.710 -4.727 1.00 96.25 126 TRP A N 1
ATOM 1069 C CA . TRP A 1 126 ? 0.853 -1.114 -4.889 1.00 96.25 126 TRP A CA 1
ATOM 1070 C C . TRP A 1 126 ? 1.790 -1.956 -5.761 1.00 96.25 126 TRP A C 1
ATOM 1072 O O . TRP A 1 126 ? 2.510 -1.404 -6.597 1.00 96.25 126 TRP A O 1
ATOM 1082 N N . PHE A 1 127 ? 1.752 -3.286 -5.631 1.00 97.50 127 PHE A N 1
ATOM 1083 C CA . PHE A 1 127 ? 2.486 -4.170 -6.541 1.00 97.50 127 PHE A CA 1
ATOM 1084 C C . PHE A 1 127 ? 1.967 -4.058 -7.978 1.00 97.50 127 PHE A C 1
ATOM 1086 O O . PHE A 1 127 ? 2.772 -3.996 -8.906 1.00 97.50 127 PHE A O 1
ATOM 1093 N N . GLY A 1 128 ? 0.649 -3.965 -8.170 1.00 96.94 128 GLY A N 1
ATOM 1094 C CA . GLY A 1 128 ? 0.023 -3.765 -9.475 1.00 96.94 128 GLY A CA 1
ATOM 1095 C C . GLY A 1 128 ? 0.503 -2.494 -10.176 1.00 96.94 128 GLY A C 1
ATOM 1096 O O . GLY A 1 128 ? 0.900 -2.565 -11.336 1.00 96.94 128 GLY A O 1
ATOM 1097 N N . LEU A 1 129 ? 0.574 -1.366 -9.458 1.00 94.94 129 LEU A N 1
ATOM 1098 C CA . LEU A 1 129 ? 1.089 -0.089 -9.985 1.00 94.94 129 LEU A CA 1
ATOM 1099 C C . LEU A 1 129 ? 2.563 -0.153 -10.402 1.00 94.94 129 LEU A C 1
ATOM 1101 O O . LEU A 1 129 ? 2.966 0.414 -11.422 1.00 94.94 129 LEU A O 1
ATOM 1105 N N . TYR A 1 130 ? 3.394 -0.832 -9.612 1.00 96.50 130 TYR A N 1
ATOM 1106 C CA . TYR A 1 130 ? 4.788 -1.035 -9.993 1.00 96.50 130 TYR A CA 1
ATOM 1107 C C . TYR A 1 130 ? 4.890 -1.929 -11.236 1.00 96.50 130 TYR A C 1
ATOM 1109 O O . TYR A 1 130 ? 5.561 -1.570 -12.202 1.00 96.50 130 TYR A O 1
ATOM 1117 N N . ILE A 1 131 ? 4.188 -3.065 -11.256 1.00 96.56 131 ILE A N 1
ATOM 1118 C CA . ILE A 1 131 ? 4.208 -3.990 -12.397 1.00 96.56 131 ILE A CA 1
ATOM 1119 C C . ILE A 1 131 ? 3.717 -3.282 -13.664 1.00 96.56 131 ILE A C 1
ATOM 1121 O O . ILE A 1 131 ? 4.375 -3.400 -14.697 1.00 96.56 131 ILE A O 1
ATOM 1125 N N . SER A 1 132 ? 2.657 -2.471 -13.573 1.00 94.81 132 SER A N 1
ATOM 1126 C CA . SER A 1 132 ? 2.067 -1.766 -14.718 1.00 94.81 132 SER A CA 1
ATOM 1127 C C . SER A 1 132 ? 2.960 -0.683 -15.326 1.00 94.81 132 SER A C 1
ATOM 1129 O O . SER A 1 132 ? 2.643 -0.158 -16.384 1.00 94.81 132 SER A O 1
ATOM 1131 N N . SER A 1 133 ? 4.030 -0.289 -14.634 1.00 92.69 133 SER A N 1
ATOM 1132 C CA . SER A 1 133 ? 5.014 0.689 -15.113 1.00 92.69 133 SER A CA 1
ATOM 1133 C C . SER A 1 133 ? 6.383 0.060 -15.386 1.00 92.69 133 SER A C 1
ATOM 1135 O O . SER A 1 133 ? 7.190 0.629 -16.121 1.00 92.69 133 SER A O 1
ATOM 1137 N N . SER A 1 134 ? 6.649 -1.133 -14.847 1.00 93.12 134 SER A N 1
ATOM 1138 C CA . SER A 1 134 ? 7.967 -1.780 -14.817 1.00 93.12 134 SER A CA 1
ATOM 1139 C C . SER A 1 134 ? 8.633 -1.971 -16.185 1.00 93.12 134 SER A C 1
ATOM 1141 O O . SER A 1 134 ? 9.862 -1.910 -16.274 1.00 93.12 134 SER A O 1
ATOM 1143 N N . HIS A 1 135 ? 7.851 -2.155 -17.254 1.00 92.00 135 HIS A N 1
ATOM 1144 C CA . HIS A 1 135 ? 8.370 -2.283 -18.618 1.00 92.00 135 HIS A CA 1
ATOM 1145 C C . HIS A 1 135 ? 8.991 -0.972 -19.139 1.00 92.00 135 HIS A C 1
ATOM 1147 O O . HIS A 1 135 ? 9.960 -1.009 -19.900 1.00 92.00 135 HIS A O 1
ATOM 1153 N N . MET A 1 136 ? 8.493 0.187 -18.691 1.00 91.94 136 MET A N 1
ATOM 1154 C CA . MET A 1 136 ? 9.071 1.496 -19.021 1.00 91.94 136 MET A CA 1
ATOM 1155 C C . MET A 1 136 ? 10.306 1.842 -18.184 1.00 91.94 136 MET A C 1
ATOM 1157 O O . MET A 1 136 ? 11.118 2.662 -18.614 1.00 91.94 136 MET A O 1
ATOM 1161 N N . LEU A 1 137 ? 10.459 1.236 -17.004 1.00 92.12 137 LEU A N 1
ATOM 1162 C CA . LEU A 1 137 ? 11.537 1.549 -16.065 1.00 92.12 137 LEU A CA 1
ATOM 1163 C C . LEU A 1 137 ? 12.821 0.787 -16.421 1.00 92.12 137 LEU A C 1
ATOM 1165 O O . LEU A 1 137 ? 12.816 -0.444 -16.569 1.00 92.12 137 LEU A O 1
ATOM 1169 N N . VAL A 1 138 ? 13.940 1.513 -16.515 1.00 90.00 138 VAL A N 1
ATOM 1170 C CA . VAL A 1 138 ? 15.252 0.961 -16.897 1.00 90.00 138 VAL A CA 1
ATOM 1171 C C . VAL A 1 138 ? 16.311 1.342 -15.859 1.00 90.00 138 VAL A C 1
ATOM 1173 O O . VAL A 1 138 ? 16.265 2.417 -15.267 1.00 90.00 138 VAL A O 1
ATOM 1176 N N . GLY A 1 139 ? 17.276 0.449 -15.619 1.00 91.31 139 GLY A N 1
ATOM 1177 C CA . GLY A 1 139 ? 18.392 0.704 -14.704 1.00 91.31 139 GLY A CA 1
ATOM 1178 C C . GLY A 1 139 ? 17.929 1.031 -13.280 1.00 91.31 139 GLY A C 1
ATOM 1179 O O . GLY A 1 139 ? 17.146 0.286 -12.687 1.00 91.31 139 GLY A O 1
ATOM 1180 N N . TYR A 1 140 ? 18.408 2.156 -12.742 1.00 91.81 140 TYR A N 1
ATOM 1181 C CA . TYR A 1 140 ? 18.115 2.591 -11.373 1.00 91.81 140 TYR A CA 1
ATOM 1182 C C . TYR A 1 140 ? 16.622 2.852 -11.130 1.00 91.81 140 TYR A C 1
ATOM 1184 O O . TYR A 1 140 ? 16.136 2.611 -10.030 1.00 91.81 140 TYR A O 1
ATOM 1192 N N . GLU A 1 141 ? 15.866 3.285 -12.140 1.00 92.81 141 GLU A N 1
ATOM 1193 C CA . GLU A 1 141 ? 14.436 3.589 -11.996 1.00 92.81 141 GLU A CA 1
ATOM 1194 C C . GLU A 1 141 ? 13.629 2.342 -11.643 1.00 92.81 141 GLU A C 1
ATOM 1196 O O . GLU A 1 141 ? 12.687 2.408 -10.860 1.00 92.81 141 GLU A O 1
ATOM 1201 N N . ARG A 1 142 ? 14.014 1.184 -12.195 1.00 92.06 142 ARG A N 1
ATOM 1202 C CA . ARG A 1 142 ? 13.374 -0.097 -11.878 1.00 92.06 142 ARG A CA 1
ATOM 1203 C C . ARG A 1 142 ? 13.655 -0.496 -10.432 1.00 92.06 142 ARG A C 1
ATOM 1205 O O . ARG A 1 142 ? 12.748 -0.939 -9.732 1.00 92.06 142 ARG A O 1
ATOM 1212 N N . PHE A 1 143 ? 14.893 -0.293 -9.980 1.00 90.00 143 PHE A N 1
ATOM 1213 C CA . PHE A 1 143 ? 15.296 -0.551 -8.600 1.00 90.00 143 PHE A CA 1
ATOM 1214 C C . PHE A 1 143 ? 14.558 0.363 -7.613 1.00 90.00 143 PHE A C 1
ATOM 1216 O O . PHE A 1 143 ? 13.955 -0.120 -6.662 1.00 90.00 143 PHE A O 1
ATOM 1223 N N . PHE A 1 144 ? 14.522 1.673 -7.856 1.00 91.56 144 PHE A N 1
ATOM 1224 C CA . PHE A 1 144 ? 13.789 2.601 -6.991 1.00 91.56 144 PHE A CA 1
ATOM 1225 C C . PHE A 1 144 ? 12.266 2.441 -7.109 1.00 91.56 144 PHE A C 1
ATOM 1227 O O . PHE A 1 144 ? 11.553 2.617 -6.125 1.00 91.56 144 PHE A O 1
ATOM 1234 N N . GLY A 1 145 ? 11.758 2.043 -8.276 1.00 91.69 145 GLY A N 1
ATOM 1235 C CA . GLY A 1 145 ? 10.342 1.761 -8.494 1.00 91.69 145 GLY A CA 1
ATOM 1236 C C . GLY A 1 145 ? 9.828 0.608 -7.630 1.00 91.69 145 GLY A C 1
ATOM 1237 O O . GLY A 1 145 ? 8.757 0.738 -7.038 1.00 91.69 145 GLY A O 1
ATOM 1238 N N . VAL A 1 146 ? 10.594 -0.486 -7.493 1.00 94.50 146 VAL A N 1
ATOM 1239 C CA . VAL A 1 146 ? 10.176 -1.639 -6.669 1.00 94.50 146 VAL A CA 1
ATOM 1240 C C . VAL A 1 146 ? 10.205 -1.335 -5.171 1.00 94.50 146 VAL A C 1
ATOM 1242 O O . VAL A 1 146 ? 9.496 -1.980 -4.397 1.00 94.50 146 VAL A O 1
ATOM 1245 N N . LEU A 1 147 ? 10.963 -0.317 -4.744 1.00 93.62 147 LEU A N 1
ATOM 1246 C CA . LEU A 1 147 ? 10.947 0.116 -3.347 1.00 93.62 147 LEU A CA 1
ATOM 1247 C C . LEU A 1 147 ? 9.567 0.605 -2.917 1.00 93.62 147 LEU A C 1
ATOM 1249 O O . LEU A 1 147 ? 9.246 0.446 -1.748 1.00 93.62 147 LEU A O 1
ATOM 1253 N N . SER A 1 148 ? 8.740 1.138 -3.823 1.00 93.50 148 SER A N 1
ATOM 1254 C CA . SER A 1 148 ? 7.381 1.591 -3.496 1.00 93.50 148 SER A CA 1
ATOM 1255 C C . SER A 1 148 ? 6.524 0.478 -2.862 1.00 93.50 148 SER A C 1
ATOM 1257 O O . SER A 1 148 ? 6.193 0.592 -1.676 1.00 93.50 148 SER A O 1
ATOM 1259 N N . PRO A 1 149 ? 6.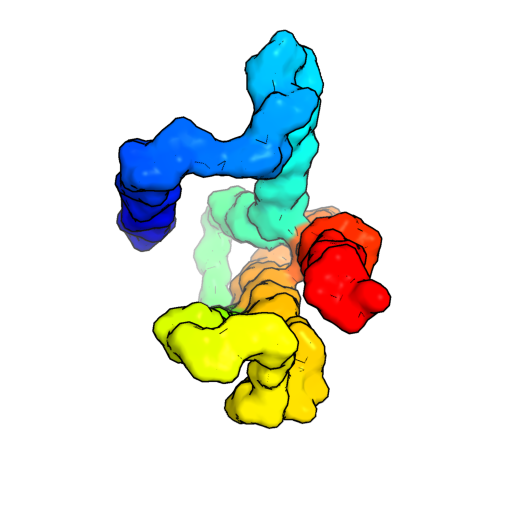203 -0.632 -3.559 1.00 95.88 149 PRO A N 1
ATOM 1260 C CA . PRO A 1 149 ? 5.371 -1.686 -2.979 1.00 95.88 149 PRO A CA 1
ATOM 1261 C C . PRO A 1 149 ? 6.027 -2.398 -1.790 1.00 95.88 149 PRO A C 1
ATOM 1263 O O . PRO A 1 149 ? 5.329 -2.776 -0.845 1.00 95.88 149 PRO A O 1
ATOM 1266 N N . ILE A 1 150 ? 7.358 -2.546 -1.784 1.00 95.88 150 ILE A N 1
ATOM 1267 C CA . ILE A 1 150 ? 8.087 -3.137 -0.650 1.00 95.88 150 ILE A CA 1
ATOM 1268 C C . ILE A 1 150 ? 7.947 -2.249 0.589 1.00 95.88 150 ILE A C 1
ATOM 1270 O O . ILE A 1 150 ? 7.593 -2.732 1.663 1.00 95.88 150 ILE A O 1
ATOM 1274 N N . PHE A 1 151 ? 8.173 -0.945 0.442 1.00 94.44 151 PHE A N 1
ATOM 1275 C CA . PHE A 1 151 ? 8.071 0.028 1.522 1.00 94.44 151 PHE A CA 1
ATOM 1276 C C . PHE A 1 151 ? 6.668 0.055 2.126 1.00 94.44 151 PHE A C 1
ATOM 1278 O O . PHE A 1 151 ? 6.536 -0.038 3.347 1.00 94.44 151 PHE A O 1
ATOM 1285 N N . VAL A 1 152 ? 5.618 0.098 1.296 1.00 93.75 152 VAL A N 1
ATOM 1286 C CA . VAL A 1 152 ? 4.232 0.046 1.789 1.00 93.75 152 VAL A CA 1
ATOM 1287 C C . VAL A 1 152 ? 3.961 -1.253 2.543 1.00 93.75 152 VAL A C 1
ATOM 1289 O O . VAL A 1 152 ? 3.430 -1.224 3.653 1.00 93.75 152 VAL A O 1
ATOM 1292 N N . THR A 1 153 ? 4.393 -2.389 1.995 1.00 94.75 153 THR A N 1
ATOM 1293 C CA . THR A 1 153 ? 4.215 -3.699 2.633 1.00 94.75 153 THR A CA 1
ATOM 1294 C C . THR A 1 153 ? 4.879 -3.745 4.010 1.00 94.75 153 THR A C 1
ATOM 1296 O O . THR A 1 153 ? 4.252 -4.173 4.983 1.00 94.75 153 THR A O 1
ATOM 1299 N N . LEU A 1 154 ? 6.117 -3.256 4.128 1.00 94.19 154 LEU A N 1
ATOM 1300 C CA . LEU A 1 154 ? 6.839 -3.197 5.401 1.00 94.19 154 LEU A CA 1
ATOM 1301 C C . LEU A 1 154 ? 6.175 -2.236 6.395 1.00 94.19 154 LEU A C 1
ATOM 1303 O O . LEU A 1 154 ? 6.025 -2.567 7.571 1.00 94.19 154 LEU A O 1
ATOM 1307 N N . LEU A 1 155 ? 5.730 -1.065 5.938 1.00 91.75 155 LEU A N 1
ATOM 1308 C CA . LEU A 1 155 ? 5.059 -0.088 6.792 1.00 91.75 155 LEU A CA 1
ATOM 1309 C C . LEU A 1 155 ? 3.735 -0.595 7.351 1.00 91.75 155 LEU A C 1
ATOM 1311 O O . LEU A 1 155 ? 3.436 -0.357 8.528 1.00 91.75 155 LEU A O 1
ATOM 1315 N N . ILE A 1 156 ? 2.944 -1.277 6.528 1.00 90.75 156 ILE A N 1
ATOM 1316 C CA . ILE A 1 156 ? 1.679 -1.872 6.952 1.00 90.75 156 ILE A CA 1
ATOM 1317 C C . ILE A 1 156 ? 1.944 -3.020 7.926 1.00 90.75 156 ILE A C 1
ATOM 1319 O O . ILE A 1 156 ? 1.294 -3.095 8.969 1.00 90.75 156 ILE A O 1
ATOM 1323 N N . SER A 1 157 ? 2.920 -3.876 7.619 1.00 90.31 157 SER A N 1
ATOM 1324 C CA . SER A 1 157 ? 3.183 -5.091 8.394 1.00 90.31 157 SER A CA 1
ATOM 1325 C C . SER A 1 157 ? 3.851 -4.812 9.741 1.00 90.31 157 SER A C 1
ATOM 1327 O O . SER A 1 157 ? 3.523 -5.469 10.725 1.00 90.31 157 SER A O 1
ATOM 1329 N N . PHE A 1 158 ? 4.754 -3.826 9.816 1.00 88.38 158 PHE A N 1
ATOM 1330 C CA . PHE A 1 158 ? 5.653 -3.676 10.968 1.00 88.38 158 PHE A CA 1
ATOM 1331 C C . PHE A 1 158 ? 5.562 -2.349 11.722 1.00 88.38 158 PHE A C 1
ATOM 1333 O O . PHE A 1 158 ? 5.952 -2.306 12.888 1.00 88.38 158 PHE A O 1
ATOM 1340 N N . LEU A 1 159 ? 5.061 -1.267 11.116 1.00 84.25 159 LEU A N 1
ATOM 1341 C CA . LEU A 1 159 ? 5.088 0.053 11.764 1.00 84.25 159 LEU A CA 1
ATOM 1342 C C . LEU A 1 159 ? 3.698 0.598 12.092 1.00 84.25 159 LEU A C 1
ATOM 1344 O O . LEU A 1 159 ? 3.436 0.970 13.235 1.00 84.25 159 LEU A O 1
ATOM 1348 N N . SER A 1 160 ? 2.823 0.697 11.093 1.00 76.88 160 SER A N 1
ATOM 1349 C CA . SER A 1 160 ? 1.645 1.570 11.165 1.00 76.88 160 SER A CA 1
ATOM 1350 C C . SER A 1 160 ? 0.307 0.847 11.046 1.00 76.88 160 SER A C 1
ATOM 1352 O O . SER A 1 160 ? -0.637 1.226 11.735 1.00 76.88 160 SER A O 1
ATOM 1354 N N . GLY A 1 161 ? 0.217 -0.185 10.204 1.00 83.56 161 GLY A N 1
ATOM 1355 C CA . GLY A 1 161 ? -1.043 -0.861 9.899 1.00 83.56 161 GLY A CA 1
ATOM 1356 C C . GLY A 1 161 ? -1.426 -1.881 10.967 1.00 83.56 161 GLY A C 1
ATOM 1357 O O . GLY A 1 161 ? -2.172 -1.587 11.902 1.00 83.56 161 GLY A O 1
ATOM 1358 N N . ILE A 1 162 ? -0.887 -3.091 10.831 1.00 89.06 162 ILE A N 1
ATOM 1359 C CA . ILE A 1 162 ? -1.211 -4.245 11.677 1.00 89.06 162 ILE A CA 1
ATOM 1360 C C . ILE A 1 162 ? -0.853 -3.990 13.153 1.00 89.06 162 ILE A C 1
ATOM 1362 O O . ILE A 1 162 ? -1.747 -4.091 13.997 1.00 89.06 162 ILE A O 1
ATOM 1366 N N . PRO A 1 163 ? 0.372 -3.551 13.511 1.00 88.94 163 PRO A N 1
ATOM 1367 C CA . PRO A 1 163 ? 0.774 -3.498 14.920 1.00 88.94 163 PRO A CA 1
ATOM 1368 C C . PRO A 1 163 ? 0.003 -2.462 15.739 1.00 88.94 163 PRO A C 1
ATOM 1370 O O . PRO A 1 163 ? -0.264 -2.670 16.923 1.00 88.94 163 PRO A O 1
ATOM 1373 N N . ILE A 1 164 ? -0.364 -1.326 15.134 1.00 85.56 164 ILE A N 1
ATOM 1374 C CA . ILE A 1 164 ? -1.138 -0.290 15.829 1.00 85.56 164 ILE A CA 1
ATOM 1375 C C . ILE A 1 164 ? -2.555 -0.792 16.102 1.00 85.56 164 ILE A C 1
ATOM 1377 O O . ILE A 1 164 ? -3.065 -0.589 17.206 1.00 85.56 164 ILE A O 1
ATOM 1381 N N . LEU A 1 165 ? -3.178 -1.461 15.127 1.00 85.12 165 LEU A N 1
ATOM 1382 C CA . LEU A 1 165 ? -4.517 -2.018 15.286 1.00 85.12 165 LEU A CA 1
ATOM 1383 C C . LEU A 1 165 ? -4.547 -3.149 16.315 1.00 85.12 165 LEU A C 1
ATOM 1385 O O . LEU A 1 165 ? -5.433 -3.152 17.166 1.00 85.12 165 LEU A O 1
ATOM 1389 N N . GLU A 1 166 ? -3.571 -4.057 16.296 1.00 86.88 166 GLU A N 1
ATOM 1390 C CA . GLU A 1 166 ? -3.480 -5.136 17.287 1.00 86.88 166 GLU A CA 1
ATOM 1391 C C . GLU A 1 166 ? -3.263 -4.577 18.703 1.00 86.88 166 GLU A C 1
ATOM 1393 O O . GLU A 1 166 ? -3.948 -4.979 19.642 1.00 86.88 166 GLU A O 1
ATOM 1398 N N . ARG A 1 167 ? -2.410 -3.554 18.869 1.00 86.62 167 ARG A N 1
ATOM 1399 C CA . ARG A 1 167 ? -2.236 -2.861 20.162 1.00 86.62 167 ARG A CA 1
ATOM 1400 C C . ARG A 1 167 ? -3.505 -2.172 20.655 1.00 86.62 167 ARG A C 1
ATOM 1402 O O . ARG A 1 167 ? -3.721 -2.097 21.861 1.00 86.62 167 ARG A O 1
ATOM 1409 N N . GLN A 1 168 ? -4.313 -1.615 19.756 1.00 83.69 168 GLN A N 1
ATOM 1410 C CA . GLN A 1 168 ? -5.596 -1.012 20.123 1.00 83.69 168 GLN A CA 1
ATOM 1411 C C . GLN A 1 168 ? -6.622 -2.076 20.508 1.00 83.69 168 GLN A C 1
ATOM 1413 O O . GLN A 1 168 ? -7.321 -1.894 21.499 1.00 83.69 168 GLN A O 1
ATOM 1418 N N . ALA A 1 169 ? -6.678 -3.182 19.764 1.00 84.00 169 ALA A N 1
ATOM 1419 C CA . ALA A 1 169 ? -7.555 -4.306 20.063 1.00 84.00 169 ALA A CA 1
ATOM 1420 C C . ALA A 1 169 ? -7.236 -4.905 21.440 1.00 84.00 169 ALA A C 1
ATOM 1422 O O . ALA A 1 169 ? -8.137 -5.031 22.261 1.00 84.00 169 ALA A O 1
ATOM 1423 N N . MET A 1 170 ? -5.959 -5.154 21.750 1.00 84.62 170 MET A N 1
ATOM 1424 C CA . MET A 1 170 ? -5.558 -5.654 23.071 1.00 84.62 170 MET A CA 1
ATOM 1425 C C . MET A 1 170 ? -6.016 -4.741 24.215 1.00 84.62 170 MET A C 1
ATOM 1427 O O . MET A 1 170 ? -6.427 -5.231 25.248 1.00 84.62 170 MET A O 1
ATOM 1431 N N . LYS A 1 171 ? -6.020 -3.415 24.046 1.00 83.19 171 LYS A N 1
ATOM 1432 C CA . LYS A 1 171 ? -6.480 -2.493 25.105 1.00 83.19 171 LYS A CA 1
ATOM 1433 C C . LYS A 1 171 ? -7.990 -2.489 25.334 1.00 83.19 171 LYS A C 1
ATOM 1435 O O . LYS A 1 171 ? -8.433 -1.985 26.357 1.00 83.19 171 LYS A O 1
ATOM 1440 N N . LEU A 1 172 ? -8.764 -2.920 24.343 1.00 78.81 172 LEU A N 1
ATOM 1441 C CA . LEU A 1 172 ? -10.226 -2.932 24.403 1.00 78.81 172 LEU A CA 1
ATOM 1442 C C . LEU A 1 172 ? -10.774 -4.298 24.834 1.00 78.81 172 LEU A C 1
ATOM 1444 O O . LEU A 1 172 ? -11.915 -4.362 25.281 1.00 78.81 172 LEU A O 1
ATOM 1448 N N . PHE A 1 173 ? -9.982 -5.361 24.662 1.00 72.19 173 PHE A N 1
ATOM 1449 C CA . PHE A 1 173 ? -10.418 -6.755 24.773 1.00 72.19 173 PHE A CA 1
ATOM 1450 C C . PHE A 1 173 ? -9.560 -7.637 25.691 1.00 72.19 173 PHE A C 1
ATOM 1452 O O . PHE A 1 173 ? -9.896 -8.810 25.842 1.00 72.19 173 PHE A O 1
ATOM 1459 N N . ALA A 1 174 ? -8.470 -7.116 26.261 1.00 59.56 174 ALA A N 1
ATOM 1460 C CA . ALA A 1 174 ? -7.710 -7.766 27.333 1.00 59.56 174 ALA A CA 1
ATOM 1461 C C . ALA A 1 174 ? -8.085 -7.152 28.684 1.00 59.56 174 ALA A C 1
ATOM 1463 O O . ALA A 1 174 ? -8.112 -7.918 29.669 1.00 59.56 174 ALA A O 1
#

Radius of gyration: 18.91 Å; chains: 1; bounding box: 44×39×54 Å

Secondary structure (DSSP, 8-state):
-HHHHHHHHHHHHHHHHHHHH---TTTTTTTT-HHHHHHHHHHHHHHHHHHHHHHHHHHT----PPP-HHHHHHHHHHHHHHHHHHHHHHHHHHHHT-GGGTT----SGGGGT-S-HHHHHHHHHHHHHHHHHHTT--THHHHHHHHHHHHHHHIIIIISSHHHHHHHHHHHH-